Protein AF-A0A7V8ZQ20-F1 (afdb_monomer_lite)

Radius of gyration: 18.89 Å; chains: 1; bounding box: 59×39×36 Å

Foldseek 3Di:
DLQLQLQLQCCCVPVVDDNVVSNVVSVVCSVPDDPVVSVVSCVVVVNDQAGPVRDGRADPVRDRPDPDPPDPDDDDDDDDDDDD

Structure (mmCIF, N/CA/C/O backbone):
data_AF-A0A7V8ZQ20-F1
#
_entry.id   AF-A0A7V8ZQ20-F1
#
loop_
_atom_site.group_PDB
_atom_site.id
_atom_site.type_symbol
_atom_site.label_atom_id
_atom_site.label_alt_id
_atom_site.label_comp_id
_atom_site.label_asym_id
_atom_site.label_entity_id
_atom_site.label_seq_id
_atom_site.pdbx_PDB_ins_code
_atom_site.Cartn_x
_atom_site.Cartn_y
_atom_site.Cartn_z
_atom_site.occupancy
_atom_site.B_iso_or_equiv
_atom_site.auth_seq_id
_atom_site.auth_comp_id
_atom_site.auth_asym_id
_atom_site.auth_atom_id
_atom_site.pdbx_PDB_model_num
ATOM 1 N N . MET A 1 1 ? 10.905 3.134 6.787 1.00 81.44 1 MET A N 1
ATOM 2 C CA . MET A 1 1 ? 10.984 1.657 6.714 1.00 81.44 1 MET A CA 1
ATOM 3 C C . MET A 1 1 ? 9.633 0.925 6.695 1.00 81.44 1 MET A C 1
ATOM 5 O O . MET A 1 1 ? 9.243 0.531 5.603 1.00 81.44 1 MET A O 1
ATOM 9 N N . ARG A 1 2 ? 8.918 0.658 7.816 1.00 86.88 2 ARG A N 1
ATOM 10 C CA . ARG A 1 2 ? 7.633 -0.105 7.746 1.00 86.88 2 ARG A CA 1
ATOM 11 C C . ARG A 1 2 ? 6.582 0.654 6.937 1.00 86.88 2 ARG A C 1
ATOM 13 O O . ARG A 1 2 ? 6.012 0.088 6.010 1.00 86.88 2 ARG A O 1
ATOM 20 N N . ARG A 1 3 ? 6.393 1.933 7.270 1.00 90.88 3 ARG A N 1
ATOM 21 C CA . ARG A 1 3 ? 5.503 2.872 6.577 1.00 90.88 3 ARG A CA 1
ATOM 22 C C . ARG A 1 3 ? 5.838 2.956 5.101 1.00 90.88 3 ARG A C 1
ATOM 24 O O . ARG A 1 3 ? 4.983 2.617 4.296 1.00 90.88 3 ARG A O 1
ATOM 31 N N . HIS A 1 4 ? 7.095 3.255 4.768 1.00 92.75 4 HIS A N 1
ATOM 32 C CA . HIS A 1 4 ? 7.603 3.244 3.393 1.00 92.75 4 HIS A CA 1
ATOM 33 C C . HIS A 1 4 ? 7.186 1.993 2.604 1.00 92.75 4 HIS A C 1
ATOM 35 O O . HIS A 1 4 ? 6.551 2.099 1.565 1.00 92.75 4 HIS A O 1
ATOM 41 N N . ARG A 1 5 ? 7.459 0.789 3.127 1.00 91.25 5 ARG A N 1
ATOM 42 C CA . ARG A 1 5 ? 7.170 -0.477 2.424 1.00 91.25 5 ARG A CA 1
ATOM 43 C C . ARG A 1 5 ? 5.674 -0.799 2.303 1.00 91.25 5 ARG A C 1
ATOM 45 O O . ARG A 1 5 ? 5.288 -1.501 1.371 1.00 91.25 5 ARG A O 1
ATOM 52 N N . LEU A 1 6 ? 4.840 -0.308 3.224 1.00 91.94 6 LEU A N 1
ATOM 53 C CA . LEU A 1 6 ? 3.377 -0.393 3.131 1.00 91.94 6 LEU A CA 1
ATOM 54 C C . LEU A 1 6 ? 2.807 0.631 2.138 1.00 91.94 6 LEU A C 1
ATOM 56 O O . LEU A 1 6 ? 1.904 0.289 1.379 1.00 91.94 6 LEU A O 1
ATOM 60 N N . LEU A 1 7 ? 3.364 1.845 2.100 1.00 94.44 7 LEU A N 1
ATOM 61 C CA . LEU A 1 7 ? 3.020 2.887 1.133 1.00 94.44 7 LEU A CA 1
ATOM 62 C C . LEU A 1 7 ? 3.398 2.461 -0.295 1.00 94.44 7 LEU A C 1
ATOM 64 O O . LEU A 1 7 ? 2.525 2.479 -1.156 1.00 94.44 7 LEU A O 1
ATOM 68 N N . GLU A 1 8 ? 4.611 1.942 -0.531 1.00 94.06 8 GLU A N 1
ATOM 69 C CA . GLU A 1 8 ? 5.019 1.361 -1.824 1.00 94.06 8 GLU A CA 1
ATOM 70 C C . GLU A 1 8 ? 4.013 0.295 -2.289 1.00 94.06 8 GLU A C 1
ATOM 72 O O . GLU A 1 8 ? 3.558 0.298 -3.433 1.00 94.06 8 GLU A O 1
ATOM 77 N N . CYS A 1 9 ? 3.618 -0.609 -1.386 1.00 92.50 9 CYS A N 1
ATOM 78 C CA . CYS A 1 9 ? 2.614 -1.629 -1.672 1.00 92.50 9 CYS A CA 1
ATOM 79 C C . CYS A 1 9 ? 1.246 -1.025 -2.024 1.00 92.50 9 CYS A C 1
ATOM 81 O O . CYS A 1 9 ? 0.629 -1.452 -2.996 1.00 92.50 9 CYS A O 1
ATOM 83 N N . PHE A 1 10 ? 0.771 -0.046 -1.253 1.00 94.12 10 PHE A N 1
ATOM 84 C CA . PHE A 1 10 ? -0.528 0.596 -1.447 1.00 94.12 10 PHE A CA 1
ATOM 85 C C . PHE A 1 10 ? -0.597 1.391 -2.758 1.00 94.12 10 PHE A C 1
ATOM 87 O O . PHE A 1 10 ? -1.519 1.192 -3.551 1.00 94.12 10 PHE A O 1
ATOM 94 N N . LEU A 1 11 ? 0.398 2.239 -3.021 1.00 95.31 11 LEU A N 1
ATOM 95 C CA . LEU A 1 11 ? 0.463 3.077 -4.218 1.00 95.31 11 LEU A CA 1
ATOM 96 C C . LEU A 1 11 ? 0.510 2.221 -5.495 1.00 95.31 11 LEU A C 1
ATOM 98 O O . LEU A 1 11 ? -0.258 2.470 -6.422 1.00 95.31 11 LEU A O 1
ATOM 102 N N . VAL A 1 12 ? 1.319 1.155 -5.519 1.00 94.31 12 VAL A N 1
ATOM 103 C CA . VAL A 1 12 ? 1.427 0.255 -6.683 1.00 94.31 12 VAL A CA 1
ATOM 104 C C . VAL A 1 12 ? 0.200 -0.653 -6.826 1.00 94.31 12 VAL A C 1
ATOM 106 O O . VAL A 1 12 ? -0.367 -0.780 -7.912 1.00 94.31 12 VAL A O 1
ATOM 109 N N . GLN A 1 13 ? -0.246 -1.314 -5.751 1.00 91.88 13 GLN A N 1
ATOM 110 C CA . GLN A 1 13 ? -1.301 -2.332 -5.858 1.00 91.88 13 GLN A CA 1
ATOM 111 C C . GLN A 1 13 ? -2.707 -1.735 -5.942 1.00 91.88 13 GLN A C 1
ATOM 113 O O . GLN A 1 13 ? -3.548 -2.299 -6.647 1.00 91.88 13 GLN A O 1
ATOM 118 N N . VAL A 1 14 ? -2.968 -0.614 -5.264 1.00 93.50 14 VAL A N 1
ATOM 119 C CA . VAL A 1 14 ? -4.298 0.011 -5.185 1.00 93.50 14 VAL A CA 1
ATOM 120 C C . VAL A 1 14 ? -4.405 1.183 -6.154 1.00 93.50 14 VAL A C 1
ATOM 122 O O . VAL A 1 14 ? -5.282 1.163 -7.015 1.00 93.50 14 VAL A O 1
ATOM 125 N N . LEU A 1 15 ? -3.498 2.165 -6.063 1.00 95.12 15 LEU A N 1
ATOM 126 C CA . LEU A 1 15 ? -3.556 3.386 -6.885 1.00 95.12 15 LEU A CA 1
ATOM 127 C C . LEU A 1 15 ? -2.895 3.253 -8.270 1.00 95.12 15 LEU A C 1
ATOM 129 O O . LEU A 1 15 ? -3.031 4.158 -9.086 1.00 95.12 15 LEU A O 1
ATOM 133 N N . LYS A 1 16 ? -2.232 2.123 -8.551 1.00 94.31 16 LYS A N 1
ATOM 134 C CA . LYS A 1 16 ? -1.575 1.795 -9.833 1.00 94.31 16 LYS A CA 1
ATOM 135 C C . LYS A 1 16 ? -0.435 2.743 -10.235 1.00 94.31 16 LYS A C 1
ATOM 137 O O . LYS A 1 16 ? -0.188 2.927 -11.421 1.00 94.31 16 LYS A O 1
ATOM 142 N N . TYR A 1 17 ? 0.270 3.297 -9.250 1.00 95.56 17 TYR A N 1
ATOM 143 C CA . TYR A 1 17 ? 1.507 4.054 -9.467 1.00 95.56 17 TYR A CA 1
ATOM 144 C C . TYR A 1 17 ? 2.623 3.146 -9.998 1.00 95.56 17 TYR A C 1
ATOM 146 O O . TYR A 1 17 ? 2.713 1.974 -9.616 1.00 95.56 17 TYR A O 1
ATOM 154 N N . ASP A 1 18 ? 3.525 3.717 -10.797 1.00 95.00 18 ASP A N 1
ATOM 155 C CA . ASP A 1 18 ? 4.775 3.058 -11.168 1.00 95.00 18 ASP A CA 1
ATOM 156 C C . ASP A 1 18 ? 5.724 2.926 -9.966 1.00 95.00 18 ASP A C 1
ATOM 158 O O . ASP A 1 18 ? 5.725 3.749 -9.048 1.00 95.00 18 ASP A O 1
ATOM 162 N N . LEU A 1 19 ? 6.580 1.898 -9.978 1.00 90.25 19 LEU A N 1
ATOM 163 C CA . LEU A 1 19 ? 7.468 1.552 -8.853 1.00 90.25 19 LEU A CA 1
ATOM 164 C C . LEU A 1 19 ? 8.345 2.726 -8.380 1.00 90.25 19 LEU A C 1
ATOM 166 O O . LEU A 1 19 ? 8.523 2.925 -7.182 1.00 90.25 19 LEU A O 1
ATOM 170 N N . HIS A 1 20 ? 8.882 3.511 -9.317 1.00 93.94 20 HIS A N 1
ATOM 171 C CA . HIS A 1 20 ? 9.729 4.667 -9.015 1.00 93.94 20 HIS A CA 1
ATOM 172 C C . HIS A 1 20 ? 8.930 5.842 -8.425 1.00 93.94 20 HIS A C 1
ATOM 174 O O . HIS A 1 20 ? 9.385 6.495 -7.489 1.00 93.94 20 HIS A O 1
ATOM 180 N N . GLU A 1 21 ? 7.718 6.093 -8.925 1.00 94.75 21 GLU A N 1
ATOM 181 C CA . GLU A 1 21 ? 6.845 7.146 -8.395 1.00 94.75 21 GLU A CA 1
ATOM 182 C C . GLU A 1 21 ? 6.336 6.786 -6.998 1.00 94.75 21 GLU A C 1
ATOM 184 O O . GLU A 1 21 ? 6.382 7.609 -6.085 1.00 94.75 21 GLU A O 1
ATOM 189 N N . ALA A 1 22 ? 5.930 5.527 -6.812 1.00 95.00 22 ALA A N 1
ATOM 190 C CA . ALA A 1 22 ? 5.523 4.985 -5.526 1.00 95.00 22 ALA A CA 1
ATOM 191 C C . ALA A 1 22 ? 6.644 5.059 -4.480 1.00 95.00 22 ALA A C 1
ATOM 193 O O . ALA A 1 22 ? 6.359 5.337 -3.318 1.00 95.00 22 ALA A O 1
ATOM 194 N N . HIS A 1 23 ? 7.906 4.857 -4.871 1.00 93.00 23 HIS A N 1
ATOM 195 C CA . HIS A 1 23 ? 9.054 5.021 -3.981 1.00 93.00 23 HIS A CA 1
ATOM 196 C C . HIS A 1 23 ? 9.205 6.478 -3.513 1.00 93.00 23 HIS A C 1
ATOM 198 O O . HIS A 1 23 ? 9.154 6.748 -2.312 1.00 93.00 23 HIS A O 1
ATOM 204 N N . ASN A 1 24 ? 9.292 7.418 -4.459 1.00 95.62 24 ASN A N 1
ATOM 205 C CA . ASN A 1 24 ? 9.493 8.847 -4.185 1.00 95.62 24 ASN A CA 1
ATOM 206 C C . ASN A 1 24 ? 8.336 9.467 -3.375 1.00 95.62 24 ASN A C 1
ATOM 208 O O . ASN A 1 24 ? 8.551 10.341 -2.536 1.00 95.62 24 ASN A O 1
ATOM 212 N N . GLU A 1 25 ? 7.100 9.018 -3.605 1.00 96.75 25 GLU A N 1
ATOM 213 C CA . GLU A 1 25 ? 5.935 9.463 -2.834 1.00 96.75 25 GLU A CA 1
ATOM 214 C C . GLU A 1 25 ? 5.854 8.775 -1.457 1.00 96.75 25 GLU A C 1
ATOM 216 O O . GLU A 1 25 ? 5.413 9.385 -0.483 1.00 96.75 25 GLU A O 1
ATOM 221 N N . SER A 1 26 ? 6.364 7.544 -1.324 1.00 95.50 26 SER A N 1
ATOM 222 C CA . SER A 1 26 ? 6.487 6.875 -0.021 1.00 95.50 26 SER A CA 1
ATOM 223 C C . SER A 1 26 ? 7.484 7.580 0.897 1.00 95.50 26 SER A C 1
ATOM 225 O O . SER A 1 26 ? 7.161 7.765 2.068 1.00 95.50 26 SER A O 1
ATOM 227 N N . GLU A 1 27 ? 8.632 8.046 0.387 1.00 94.69 27 GLU A N 1
ATOM 228 C CA . GLU A 1 27 ? 9.592 8.836 1.182 1.00 94.69 27 GLU A CA 1
ATOM 229 C C . GLU A 1 27 ? 8.941 10.102 1.764 1.00 94.69 27 GLU A C 1
ATOM 231 O O . GLU A 1 27 ? 9.099 10.412 2.947 1.00 94.69 27 GLU A O 1
ATOM 236 N N . ARG A 1 28 ? 8.146 10.810 0.948 1.00 95.69 28 ARG A N 1
ATOM 237 C CA . ARG A 1 28 ? 7.399 12.006 1.374 1.00 95.69 28 ARG A CA 1
ATOM 238 C C . ARG A 1 28 ? 6.370 11.675 2.450 1.00 95.69 28 ARG A C 1
ATOM 240 O O . ARG A 1 28 ? 6.240 12.414 3.425 1.00 95.69 28 ARG A O 1
ATOM 247 N N . LEU A 1 29 ? 5.619 10.588 2.283 1.00 94.50 29 LEU A N 1
ATOM 248 C CA . LEU A 1 29 ? 4.483 10.263 3.146 1.00 94.50 29 LEU A CA 1
ATOM 249 C C . LEU A 1 29 ? 4.867 9.518 4.435 1.00 94.50 29 LEU A C 1
ATOM 251 O O . LEU A 1 29 ? 4.127 9.615 5.416 1.00 94.50 29 LEU A O 1
ATOM 255 N N . GLU A 1 30 ? 5.999 8.804 4.499 1.00 92.88 30 GLU A N 1
ATOM 256 C CA . GLU A 1 30 ? 6.245 7.863 5.607 1.00 92.88 30 GLU A CA 1
ATOM 257 C C . GLU A 1 30 ? 6.420 8.511 6.992 1.00 92.88 30 GLU A C 1
ATOM 259 O O . GLU A 1 30 ? 6.155 7.876 8.017 1.00 92.88 30 GLU A O 1
ATOM 264 N N . HIS A 1 31 ? 6.802 9.788 7.032 1.00 93.62 31 HIS A N 1
ATOM 265 C CA . HIS A 1 31 ? 6.887 10.578 8.264 1.00 93.62 31 HIS A CA 1
ATOM 266 C C . HIS A 1 31 ? 5.586 11.320 8.617 1.00 93.62 31 HIS A C 1
ATOM 268 O O . HIS A 1 31 ? 5.434 11.757 9.756 1.00 93.62 31 HIS A O 1
ATOM 274 N N . HIS A 1 32 ? 4.643 11.427 7.676 1.00 94.69 32 HIS A N 1
ATOM 275 C CA . HIS A 1 32 ? 3.414 12.214 7.818 1.00 94.69 32 HIS A CA 1
ATOM 276 C C . HIS A 1 32 ? 2.168 11.367 8.127 1.00 94.69 32 HIS A C 1
ATOM 278 O O . HIS A 1 32 ? 1.185 11.896 8.647 1.00 94.69 32 HIS A O 1
ATOM 284 N N . ILE A 1 33 ? 2.188 10.057 7.849 1.00 92.25 33 ILE A N 1
ATOM 285 C CA . ILE A 1 33 ? 1.056 9.167 8.152 1.00 92.25 33 ILE A CA 1
ATOM 286 C C . ILE A 1 33 ? 1.003 8.728 9.625 1.00 92.25 33 ILE A C 1
ATOM 288 O O . ILE A 1 33 ? 2.023 8.464 10.268 1.00 92.25 33 ILE A O 1
ATOM 292 N N . SER A 1 34 ? -0.216 8.607 10.160 1.00 93.44 34 SER A N 1
ATOM 293 C CA . SER A 1 34 ? -0.462 8.110 11.518 1.00 93.44 34 SER A CA 1
ATOM 294 C C . SER A 1 34 ? -0.366 6.581 11.601 1.00 93.44 34 SER A C 1
ATOM 296 O O . SER A 1 34 ? -0.560 5.875 10.611 1.00 93.44 34 SER A O 1
ATOM 298 N N . CYS A 1 35 ? -0.138 6.046 12.806 1.00 90.69 35 CYS A N 1
ATOM 299 C CA . CYS A 1 35 ? -0.142 4.597 13.045 1.00 90.69 35 CYS A CA 1
ATOM 300 C C . CYS A 1 35 ? -1.480 3.935 12.662 1.00 90.69 35 CYS A C 1
ATOM 302 O O . CYS A 1 35 ? -1.489 2.809 12.184 1.00 90.69 35 CYS A O 1
ATOM 304 N N . GLU A 1 36 ? -2.604 4.635 12.843 1.00 92.12 36 GLU A N 1
ATOM 305 C CA . GLU A 1 36 ? -3.938 4.135 12.482 1.00 92.12 36 GLU A CA 1
ATOM 306 C C . GLU A 1 36 ? -4.109 4.020 10.956 1.00 92.12 36 GLU A C 1
ATOM 308 O O . GLU A 1 36 ? -4.671 3.046 10.457 1.00 92.12 36 GLU A O 1
ATOM 313 N N . PHE A 1 37 ? -3.584 4.991 10.200 1.00 91.38 37 PHE A N 1
ATOM 314 C CA . PHE A 1 37 ? -3.542 4.932 8.738 1.00 91.38 37 PHE A CA 1
ATOM 315 C C . PHE A 1 37 ? -2.632 3.790 8.257 1.00 91.38 37 PHE A C 1
ATOM 317 O O . PHE A 1 37 ? -2.992 3.047 7.345 1.00 91.38 37 PHE A O 1
ATOM 324 N N . GLU A 1 38 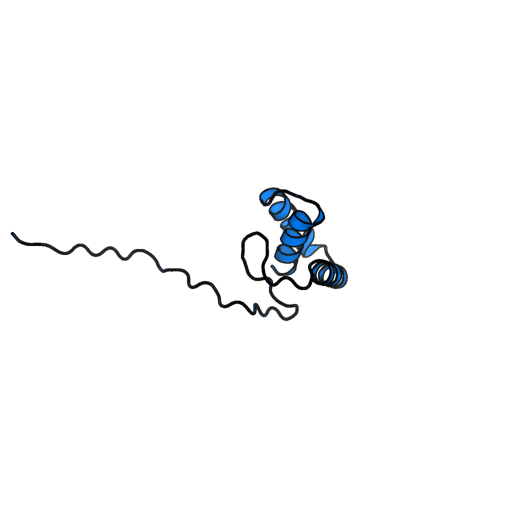? -1.494 3.596 8.928 1.00 90.88 38 GLU A N 1
ATOM 325 C CA . GLU A 1 38 ? -0.568 2.486 8.684 1.00 90.88 38 GLU A CA 1
ATOM 326 C C . GLU A 1 38 ? -1.231 1.108 8.885 1.00 90.88 38 GLU A C 1
ATOM 328 O O . GLU A 1 38 ? -1.011 0.186 8.101 1.00 90.88 38 GLU A O 1
ATOM 333 N N . GLU A 1 39 ? -2.069 0.964 9.917 1.00 90.19 39 GLU A N 1
ATOM 334 C CA . GLU A 1 39 ? -2.817 -0.268 10.207 1.00 90.19 39 GLU A CA 1
ATOM 335 C C . GLU A 1 39 ? -3.989 -0.489 9.243 1.00 90.19 39 GLU A C 1
ATOM 337 O O . GLU A 1 39 ? -4.225 -1.622 8.823 1.00 90.19 39 GLU A O 1
ATOM 342 N N . LYS A 1 40 ? -4.671 0.582 8.817 1.00 92.44 40 LYS A N 1
ATOM 343 C CA . LYS A 1 40 ? -5.707 0.520 7.773 1.00 92.44 40 LYS A CA 1
ATOM 344 C C . LYS A 1 40 ? -5.138 0.084 6.420 1.00 92.44 40 LYS A C 1
ATOM 346 O O . LYS A 1 40 ? -5.765 -0.737 5.753 1.00 92.44 40 LYS A O 1
ATOM 351 N N . ILE A 1 41 ? -3.949 0.561 6.039 1.00 91.88 41 ILE A N 1
ATOM 352 C CA . ILE A 1 41 ? -3.249 0.088 4.833 1.00 91.88 41 ILE A CA 1
ATOM 353 C C . ILE A 1 41 ? -2.840 -1.385 4.967 1.00 91.88 41 ILE A C 1
ATOM 355 O O . ILE A 1 41 ? -3.105 -2.166 4.058 1.00 91.88 41 ILE A O 1
ATOM 359 N N . ASP A 1 42 ? -2.239 -1.792 6.089 1.00 90.81 42 ASP A N 1
ATOM 360 C CA . ASP A 1 42 ? -1.797 -3.181 6.297 1.00 90.81 42 ASP A CA 1
ATOM 361 C C . ASP A 1 42 ? -2.972 -4.180 6.260 1.00 90.81 42 ASP A C 1
ATOM 363 O O . ASP A 1 42 ? -2.873 -5.238 5.638 1.00 90.81 42 ASP A O 1
ATOM 367 N N . ALA A 1 43 ? -4.121 -3.815 6.842 1.00 90.12 43 ALA A N 1
ATOM 368 C CA . ALA A 1 43 ? -5.352 -4.602 6.761 1.00 90.12 43 ALA A CA 1
ATOM 369 C C . ALA A 1 43 ? -5.930 -4.658 5.332 1.00 90.12 43 ALA A C 1
ATOM 371 O O . ALA A 1 43 ? -6.312 -5.733 4.868 1.00 90.12 43 ALA A O 1
ATOM 372 N N . LEU A 1 44 ? -5.955 -3.531 4.608 1.00 91.00 44 LEU A N 1
ATOM 373 C CA . LEU A 1 44 ? -6.430 -3.458 3.217 1.00 91.00 44 LEU A CA 1
ATOM 374 C C . LEU A 1 44 ? -5.558 -4.293 2.262 1.00 91.00 44 LEU A C 1
ATOM 376 O O . LEU A 1 44 ? -6.072 -4.897 1.324 1.00 91.00 44 LEU A O 1
ATOM 380 N N . LEU A 1 45 ? -4.254 -4.384 2.538 1.00 88.25 45 LEU A N 1
ATOM 381 C CA . LEU A 1 45 ? -3.289 -5.230 1.827 1.00 88.25 45 LEU A CA 1
ATOM 382 C C . LEU A 1 45 ? -3.267 -6.697 2.311 1.00 88.25 45 LEU A C 1
ATOM 384 O O . LEU A 1 45 ? -2.382 -7.460 1.914 1.00 88.25 45 LEU A O 1
ATOM 388 N N . GLY A 1 46 ? -4.189 -7.105 3.191 1.00 87.00 46 GLY A N 1
ATOM 389 C CA . GLY A 1 46 ? -4.286 -8.481 3.693 1.00 87.00 46 GLY A CA 1
ATOM 390 C C . GLY A 1 46 ? -3.071 -8.946 4.508 1.00 87.00 46 GLY A C 1
ATOM 391 O O . GLY A 1 46 ? -2.731 -10.129 4.474 1.00 87.00 46 GLY A O 1
ATOM 392 N N . HIS A 1 47 ? -2.397 -8.029 5.210 1.00 83.75 47 HIS A N 1
ATOM 393 C CA . HIS A 1 47 ? -1.167 -8.265 5.978 1.00 83.75 47 HIS A CA 1
ATOM 394 C C . HIS A 1 47 ? -0.013 -8.857 5.145 1.00 83.75 47 HIS A C 1
ATOM 396 O O . HIS A 1 47 ? 0.650 -9.829 5.539 1.00 83.75 47 HIS A O 1
ATOM 402 N N . THR A 1 48 ? 0.233 -8.277 3.964 1.00 79.06 48 THR A N 1
ATOM 403 C CA . THR A 1 48 ? 1.335 -8.695 3.085 1.00 79.06 48 THR A CA 1
ATOM 404 C C . THR A 1 48 ? 2.704 -8.585 3.765 1.00 79.06 48 THR A C 1
ATOM 406 O O . THR A 1 48 ? 3.079 -7.578 4.359 1.00 79.06 48 THR A O 1
ATOM 409 N N . LYS A 1 49 ? 3.507 -9.647 3.632 1.00 79.38 49 LYS A N 1
ATOM 410 C CA . LYS A 1 49 ? 4.847 -9.749 4.237 1.00 79.38 49 LYS A CA 1
ATOM 411 C C . LYS A 1 49 ? 5.970 -9.239 3.325 1.00 79.38 49 LYS A C 1
ATOM 413 O O . LYS A 1 49 ? 7.127 -9.245 3.746 1.00 79.38 49 LYS A O 1
ATOM 418 N N . ARG A 1 50 ? 5.665 -8.827 2.087 1.00 76.81 50 ARG A N 1
ATOM 419 C CA . ARG A 1 50 ? 6.636 -8.311 1.101 1.00 76.81 50 ARG A CA 1
ATOM 420 C C . ARG A 1 50 ? 6.104 -7.067 0.386 1.00 76.81 50 ARG A C 1
ATOM 422 O O . ARG A 1 50 ? 4.928 -7.043 0.030 1.00 76.81 50 ARG A O 1
ATOM 429 N N . CYS A 1 51 ? 6.978 -6.086 0.156 1.00 79.00 51 CYS A N 1
ATOM 430 C CA . CYS A 1 51 ? 6.702 -4.945 -0.724 1.00 79.00 51 CYS A CA 1
ATOM 431 C C . CYS A 1 51 ? 6.931 -5.319 -2.209 1.00 79.00 51 CYS A C 1
ATOM 433 O O . CYS A 1 51 ? 7.442 -6.415 -2.481 1.00 79.00 51 CYS A O 1
ATOM 435 N N . PRO A 1 52 ? 6.591 -4.449 -3.184 1.00 75.88 52 PRO A N 1
ATOM 436 C CA . PRO A 1 52 ? 6.732 -4.749 -4.615 1.00 75.88 52 PRO A CA 1
ATOM 437 C C . PRO A 1 52 ? 8.170 -5.099 -5.032 1.00 75.88 52 PRO A C 1
ATOM 439 O O . PRO A 1 52 ? 8.379 -5.990 -5.850 1.00 75.88 52 PRO A O 1
ATOM 442 N N . HIS A 1 53 ? 9.168 -4.484 -4.389 1.00 73.94 53 HIS A N 1
ATOM 443 C CA . HIS A 1 53 ? 10.598 -4.757 -4.592 1.00 73.94 53 HIS A CA 1
ATOM 444 C C . HIS A 1 53 ? 11.082 -6.065 -3.926 1.00 73.94 53 HIS A C 1
ATOM 446 O O . HIS A 1 53 ? 12.281 -6.319 -3.832 1.00 73.94 53 HIS A O 1
ATOM 452 N N . GLY A 1 54 ? 10.176 -6.891 -3.390 1.00 72.25 54 GLY A N 1
ATOM 453 C CA . GLY A 1 54 ? 10.483 -8.176 -2.751 1.00 72.25 54 GLY A CA 1
ATOM 454 C C . GLY A 1 54 ? 11.048 -8.089 -1.326 1.00 72.25 54 GLY A C 1
ATOM 455 O O . GLY A 1 54 ? 11.136 -9.120 -0.654 1.00 72.25 54 GLY A O 1
ATOM 456 N N . SER A 1 55 ? 11.384 -6.887 -0.843 1.00 75.81 55 SER A N 1
ATOM 457 C CA . SER A 1 55 ? 11.833 -6.647 0.535 1.00 75.81 55 SER A CA 1
ATOM 458 C C . SER A 1 55 ? 10.756 -6.992 1.564 1.00 75.81 55 SER A C 1
ATOM 460 O O . SER A 1 55 ? 9.560 -6.827 1.324 1.00 75.81 55 SER A O 1
ATOM 462 N N . SER A 1 56 ? 11.184 -7.446 2.742 1.00 79.50 56 SER A N 1
ATOM 463 C CA . SER A 1 56 ? 10.287 -7.813 3.839 1.00 79.50 56 SER A CA 1
ATOM 464 C C . SER A 1 56 ? 9.596 -6.595 4.455 1.00 79.50 56 SER A C 1
ATOM 466 O O . SER A 1 56 ? 10.239 -5.580 4.730 1.00 79.50 56 SER A O 1
ATOM 468 N N . ILE A 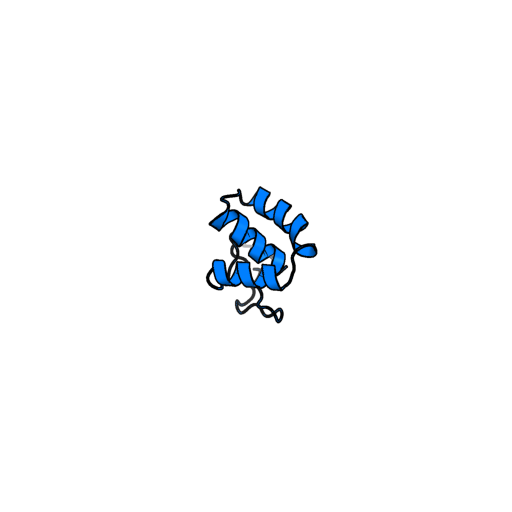1 57 ? 8.292 -6.691 4.719 1.00 78.56 57 ILE A N 1
ATOM 469 C CA . ILE A 1 57 ? 7.592 -5.688 5.531 1.00 78.56 57 ILE A CA 1
ATOM 470 C C . ILE A 1 57 ? 7.794 -6.061 7.012 1.00 78.56 57 ILE A C 1
ATOM 472 O O . ILE A 1 57 ? 7.460 -7.186 7.399 1.00 78.56 57 ILE A O 1
ATOM 476 N N . PRO A 1 58 ? 8.375 -5.179 7.851 1.00 76.44 58 PRO A N 1
ATOM 477 C CA . PRO A 1 58 ? 8.449 -5.402 9.293 1.00 76.44 58 PRO A CA 1
ATOM 478 C C . PRO A 1 58 ? 7.048 -5.394 9.913 1.00 76.44 58 PRO A C 1
ATOM 480 O O . PRO A 1 58 ? 6.180 -4.638 9.476 1.00 76.44 58 PRO A O 1
ATOM 483 N N . ASN A 1 59 ? 6.824 -6.175 10.971 1.00 73.75 59 ASN A N 1
ATOM 484 C CA . ASN A 1 59 ? 5.617 -6.004 11.781 1.00 73.75 59 ASN A CA 1
ATOM 485 C C . ASN A 1 59 ? 5.697 -4.720 12.640 1.00 73.75 59 ASN A C 1
ATOM 487 O O . ASN A 1 59 ? 6.732 -4.052 12.686 1.00 73.75 59 ASN A O 1
ATOM 491 N N . ARG A 1 60 ? 4.612 -4.372 13.347 1.00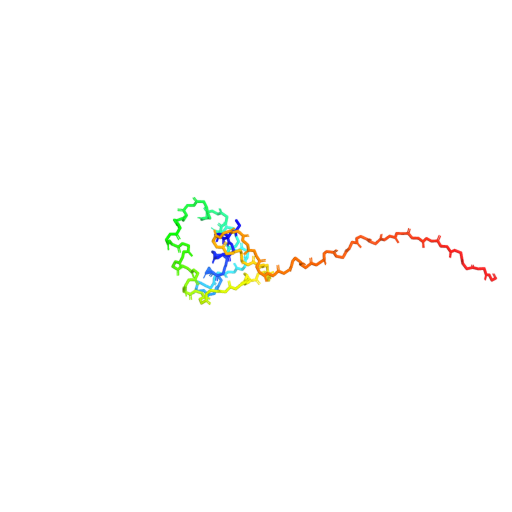 70.75 60 ARG A N 1
ATOM 492 C CA . ARG A 1 60 ? 4.536 -3.170 14.208 1.00 70.75 60 ARG A CA 1
ATOM 493 C C . ARG A 1 60 ? 5.615 -3.117 15.309 1.00 70.75 60 ARG A C 1
ATOM 495 O O . ARG A 1 60 ? 5.949 -2.031 15.767 1.00 70.75 60 ARG A O 1
ATOM 502 N N . ASN A 1 61 ? 6.206 -4.256 15.676 1.00 65.25 61 ASN A N 1
ATOM 503 C CA . ASN A 1 61 ? 7.282 -4.359 16.668 1.00 65.25 61 ASN A CA 1
ATOM 504 C C . ASN A 1 61 ? 8.687 -4.312 16.026 1.00 65.25 61 ASN A C 1
ATOM 506 O O . ASN A 1 61 ? 9.670 -4.617 16.691 1.00 65.25 61 ASN A O 1
ATOM 510 N N . GLY A 1 62 ? 8.792 -3.999 14.728 1.00 61.06 62 GLY A N 1
ATOM 511 C CA . GLY A 1 62 ? 10.051 -3.962 13.973 1.00 61.06 62 GLY A CA 1
ATOM 512 C C . GLY A 1 62 ? 10.543 -5.322 13.461 1.00 61.06 62 GLY A C 1
ATOM 513 O O . GLY A 1 62 ? 11.458 -5.365 12.641 1.00 61.06 62 GLY A O 1
ATOM 514 N N . ASN A 1 63 ? 9.922 -6.435 13.865 1.00 59.22 63 ASN A N 1
ATOM 515 C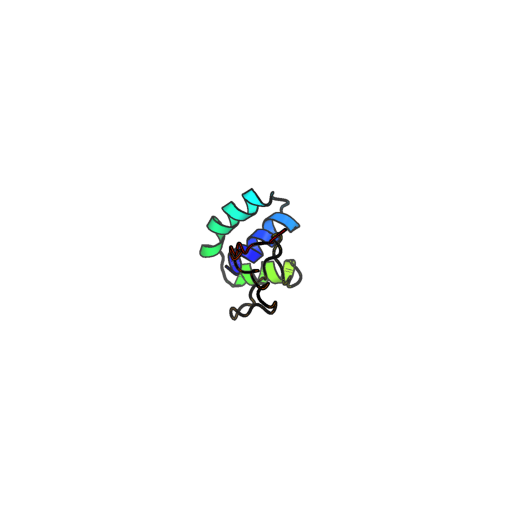 CA . ASN A 1 63 ? 10.380 -7.775 13.500 1.00 59.22 63 ASN A CA 1
ATOM 516 C C . ASN A 1 63 ? 9.961 -8.141 12.067 1.00 59.22 63 ASN A C 1
ATOM 518 O O . ASN A 1 63 ? 8.772 -8.269 11.756 1.00 59.22 63 ASN A O 1
ATOM 522 N N . SER A 1 64 ? 10.945 -8.379 11.201 1.00 59.59 64 SER A N 1
ATOM 523 C CA . SER A 1 64 ? 10.772 -8.962 9.870 1.00 59.59 64 SER A CA 1
ATOM 524 C C . SER A 1 64 ? 10.848 -10.495 9.943 1.00 59.59 64 SER A C 1
ATOM 526 O O . SER A 1 64 ? 11.909 -11.083 10.113 1.00 59.59 64 SER A O 1
ATOM 528 N N . HIS A 1 65 ? 9.714 -11.180 9.753 1.00 58.62 65 HIS A N 1
ATOM 529 C CA . HIS A 1 65 ? 9.620 -12.659 9.793 1.00 58.62 65 HIS A CA 1
ATOM 530 C C . HIS A 1 65 ? 10.204 -13.376 8.560 1.00 58.62 65 HIS A C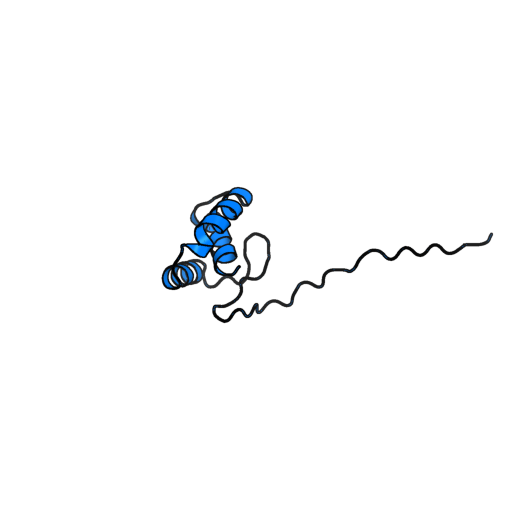 1
ATOM 532 O O . HIS A 1 65 ? 9.958 -14.559 8.332 1.00 58.62 65 HIS A O 1
ATOM 538 N N . LEU A 1 66 ? 10.968 -12.660 7.740 1.00 55.09 66 LEU A N 1
ATOM 539 C CA . LEU A 1 66 ? 11.704 -13.188 6.599 1.00 55.09 66 LEU A CA 1
ATOM 540 C C . LEU A 1 66 ? 13.184 -13.074 6.942 1.00 55.09 66 LEU A C 1
ATOM 542 O O . LEU A 1 66 ? 13.659 -11.962 7.183 1.00 55.09 66 LEU A O 1
ATOM 546 N N . LYS A 1 67 ? 13.905 -14.205 6.947 1.00 42.69 67 LYS A N 1
ATOM 547 C CA . LYS A 1 67 ? 15.370 -14.193 7.064 1.00 42.69 67 LYS A CA 1
ATOM 548 C C . LYS A 1 67 ? 15.928 -13.210 6.037 1.00 42.69 67 LYS A C 1
ATOM 550 O O . LYS A 1 67 ? 15.503 -13.243 4.879 1.00 42.69 67 LYS A O 1
ATOM 555 N N . ALA A 1 68 ? 16.872 -12.369 6.458 1.00 47.28 68 ALA A N 1
ATOM 556 C CA . ALA A 1 68 ? 17.643 -11.561 5.525 1.00 47.28 68 ALA A CA 1
ATOM 557 C C . ALA A 1 68 ? 18.188 -12.486 4.429 1.00 47.28 68 ALA A C 1
ATOM 559 O O . ALA A 1 68 ? 18.738 -13.553 4.722 1.00 47.28 68 ALA A O 1
ATOM 560 N N . ARG A 1 69 ? 17.960 -12.115 3.166 1.00 47.97 69 ARG A N 1
ATOM 561 C CA . ARG A 1 69 ? 18.554 -12.819 2.032 1.00 47.97 69 ARG A CA 1
ATOM 562 C C . ARG A 1 69 ? 20.058 -12.665 2.200 1.00 47.97 69 ARG A C 1
ATOM 564 O O . ARG A 1 69 ? 20.524 -11.534 2.203 1.00 47.97 69 ARG A O 1
ATOM 571 N N . VAL A 1 70 ? 20.769 -13.775 2.401 1.00 48.97 70 VAL A N 1
ATOM 572 C CA . VAL A 1 70 ? 22.226 -13.756 2.581 1.00 48.97 70 VAL A CA 1
ATOM 573 C C . VAL A 1 70 ? 22.824 -13.037 1.380 1.00 48.97 70 VAL A C 1
ATOM 575 O O . VAL A 1 70 ? 22.655 -13.484 0.242 1.00 48.97 70 VAL A O 1
ATOM 578 N N . GLU A 1 71 ? 23.450 -11.896 1.640 1.00 48.22 71 GLU A N 1
ATOM 579 C CA . GLU A 1 71 ? 24.215 -11.172 0.640 1.00 48.22 71 GLU A CA 1
ATOM 580 C C . GLU A 1 71 ? 25.420 -12.050 0.303 1.00 48.22 71 GLU A C 1
ATOM 582 O O . GLU A 1 71 ? 26.176 -12.462 1.183 1.00 48.22 71 GLU A O 1
ATOM 587 N N . ALA A 1 72 ? 25.513 -12.452 -0.965 1.00 52.03 72 ALA A N 1
ATOM 588 C CA . ALA A 1 72 ? 26.603 -13.290 -1.432 1.00 52.03 72 ALA A CA 1
ATOM 589 C C . ALA A 1 72 ? 27.856 -12.417 -1.500 1.00 52.03 72 ALA A C 1
ATOM 591 O O . ALA A 1 72 ? 27.945 -11.542 -2.362 1.00 52.03 72 ALA A O 1
ATOM 592 N N . ASP A 1 73 ? 28.764 -12.622 -0.548 1.00 46.44 73 ASP A N 1
ATOM 593 C CA . ASP A 1 73 ? 29.929 -11.764 -0.381 1.00 46.44 73 ASP A CA 1
ATOM 594 C C . ASP A 1 73 ? 30.851 -11.806 -1.614 1.00 46.44 73 ASP A C 1
ATOM 596 O O . ASP A 1 73 ? 31.073 -12.847 -2.236 1.00 46.44 73 ASP A O 1
ATOM 600 N N . THR A 1 74 ? 31.323 -10.609 -1.941 1.00 52.59 74 THR A N 1
ATOM 601 C CA . THR A 1 74 ? 32.369 -10.154 -2.862 1.00 52.59 74 THR A CA 1
ATOM 602 C C . THR A 1 74 ? 33.258 -11.230 -3.526 1.00 52.59 74 THR A C 1
ATOM 604 O O . THR A 1 74 ? 33.815 -12.090 -2.841 1.00 52.59 74 THR A O 1
ATOM 607 N N . PRO A 1 75 ? 33.524 -11.149 -4.850 1.00 52.19 75 PRO A N 1
ATOM 608 C CA . PRO A 1 75 ? 34.422 -12.086 -5.528 1.00 52.19 75 PRO A CA 1
ATOM 609 C C . PRO A 1 75 ? 35.871 -11.963 -5.028 1.00 52.19 75 PRO A C 1
ATOM 611 O O . PRO A 1 75 ? 36.553 -10.968 -5.277 1.00 52.19 75 PRO A O 1
ATOM 614 N N . ALA A 1 76 ? 36.366 -13.010 -4.367 1.00 47.16 76 ALA A N 1
ATOM 615 C CA . ALA A 1 76 ? 37.757 -13.103 -3.938 1.00 47.16 76 ALA A CA 1
ATOM 616 C C . ALA A 1 76 ? 38.688 -13.438 -5.120 1.00 47.16 76 ALA A C 1
ATOM 618 O O . ALA A 1 76 ? 38.702 -14.559 -5.629 1.00 47.16 76 ALA A O 1
ATOM 619 N N . THR A 1 77 ? 39.498 -12.465 -5.542 1.00 51.88 77 THR A N 1
ATOM 620 C CA . THR A 1 77 ? 40.568 -12.659 -6.533 1.00 51.88 77 THR A CA 1
ATOM 621 C C . THR A 1 77 ? 41.622 -13.646 -6.021 1.00 51.88 77 THR A C 1
ATOM 623 O O . THR A 1 77 ? 42.251 -13.401 -4.995 1.00 51.88 77 THR A O 1
ATOM 626 N N . GLY A 1 78 ? 41.884 -14.715 -6.778 1.00 42.03 78 GLY A N 1
ATOM 627 C CA . GLY A 1 78 ? 42.940 -15.688 -6.483 1.00 42.03 78 GLY A CA 1
ATOM 628 C C . GLY A 1 78 ? 43.505 -16.314 -7.756 1.00 42.03 78 GLY A C 1
ATOM 629 O O . GLY A 1 78 ? 42.959 -17.288 -8.262 1.00 42.03 78 GLY A O 1
ATOM 630 N N . SER A 1 79 ? 44.593 -15.748 -8.286 1.00 49.00 79 SER A N 1
ATOM 631 C CA . SER A 1 79 ? 45.296 -16.300 -9.452 1.00 49.00 79 SER A CA 1
ATOM 632 C C . SER A 1 79 ? 46.401 -17.257 -9.007 1.00 49.00 79 SER A C 1
ATOM 634 O O . SER A 1 79 ? 47.283 -16.859 -8.246 1.00 49.00 79 SER A O 1
ATOM 636 N N . ALA A 1 80 ? 46.371 -18.502 -9.489 1.00 45.00 80 ALA A N 1
ATOM 637 C CA . ALA A 1 80 ? 47.412 -19.495 -9.236 1.00 45.00 80 ALA A CA 1
ATOM 638 C C . ALA A 1 80 ? 47.586 -20.452 -10.429 1.00 45.00 80 ALA A C 1
ATOM 640 O O . ALA A 1 80 ? 46.832 -21.404 -10.594 1.00 45.00 80 ALA A O 1
ATOM 641 N N . ILE A 1 81 ? 48.599 -20.147 -11.246 1.00 49.06 81 ILE A N 1
ATOM 642 C CA . ILE A 1 81 ? 49.514 -21.066 -11.949 1.00 49.06 81 ILE A CA 1
ATOM 643 C C . ILE A 1 81 ? 48.942 -22.445 -12.342 1.00 49.06 81 ILE A C 1
ATOM 645 O O . ILE A 1 81 ? 48.841 -23.345 -11.511 1.00 49.06 81 ILE A O 1
ATOM 649 N N . TYR A 1 82 ? 48.774 -22.669 -13.649 1.00 39.78 82 TYR A N 1
ATOM 650 C CA . TYR A 1 82 ? 48.922 -24.006 -14.232 1.00 39.78 82 TYR A CA 1
ATOM 651 C C . TYR A 1 82 ? 50.268 -24.085 -14.957 1.00 39.78 82 TYR A C 1
ATOM 653 O O . TYR A 1 82 ? 50.615 -23.174 -15.708 1.00 39.78 82 TYR A O 1
ATOM 661 N N . ALA 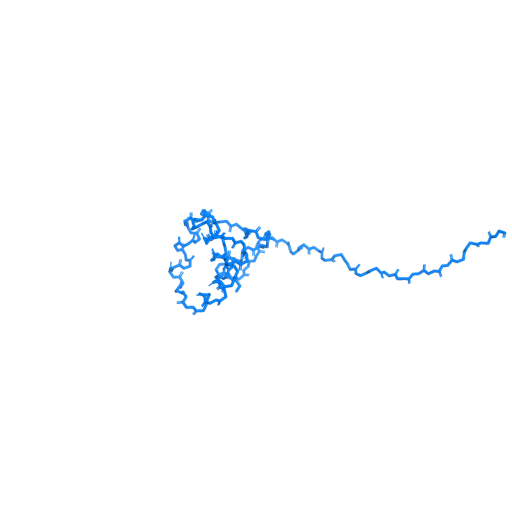A 1 83 ? 51.022 -25.155 -14.714 1.00 43.94 83 ALA A N 1
ATOM 662 C CA . ALA A 1 83 ? 52.265 -25.454 -15.420 1.00 43.94 83 ALA A CA 1
ATOM 663 C C . ALA A 1 83 ? 52.006 -26.471 -16.544 1.00 43.94 83 ALA A C 1
ATOM 665 O O . ALA A 1 83 ? 51.191 -27.382 -16.374 1.00 43.94 83 ALA A O 1
ATOM 666 N N . GLY A 1 84 ? 52.717 -26.311 -17.660 1.00 52.84 84 GLY A N 1
ATOM 667 C CA . GLY A 1 84 ? 52.690 -27.165 -18.850 1.00 52.84 84 GLY A CA 1
ATOM 668 C C . GLY A 1 84 ? 53.792 -26.749 -19.812 1.00 52.84 84 GLY A C 1
ATOM 669 O O . GLY A 1 84 ? 53.966 -25.520 -19.960 1.00 52.84 84 GLY A O 1
#

Sequence (84 aa):
MRRHRLLECFLVQVLKYDLHEAHNESERLEHHISCEFEEKIDALLGHTKRCPHGSSIPNRNGNSHLKARVEADTPATGSAIYAG

pLDDT: mean 77.99, std 18.61, range [39.78, 96.75]

Secondary structure (DSSP, 8-state):
-HHHHHHHHHHHHTS---HHHHHHHHHHHTTTS-HHHHHHHHHHTTS-SB-TTSPBPP-TTS--SSPPP---------------